Protein AF-A0A2E5VGL5-F1 (afdb_monomer)

Sequence (120 aa):
MKIDLFLEKIEIGFQSLIGFSIVGLLGMLLGIFFFSLLLYIISYEKKDKKISNLPVNGLSDIGDPVEANINLARSFIEMSEFEKAYDCLKKITVHKDDLTTKQLERFNFLKNKIEESKNG

Structure (mmCIF, N/CA/C/O backbone):
data_AF-A0A2E5VGL5-F1
#
_entry.id   AF-A0A2E5VGL5-F1
#
loop_
_atom_site.group_PDB
_atom_site.id
_atom_site.type_symbol
_atom_site.label_atom_id
_atom_site.label_alt_id
_atom_site.label_comp_id
_atom_site.label_asym_id
_atom_site.label_entity_id
_atom_site.label_seq_id
_atom_site.pdbx_PDB_ins_code
_atom_site.Cartn_x
_atom_site.Cartn_y
_atom_site.Cartn_z
_atom_site.occupancy
_atom_site.B_iso_or_equiv
_atom_site.auth_seq_id
_atom_site.auth_comp_id
_atom_site.auth_asym_id
_atom_site.auth_atom_id
_atom_site.pdbx_PDB_model_num
ATOM 1 N N . MET A 1 1 ? 15.324 26.632 -30.124 1.00 61.41 1 MET A N 1
ATOM 2 C CA . MET A 1 1 ? 15.782 25.248 -30.382 1.00 61.41 1 MET A CA 1
ATOM 3 C C . MET A 1 1 ? 14.970 24.717 -31.554 1.00 61.41 1 MET A C 1
ATOM 5 O O . MET A 1 1 ? 13.756 24.846 -31.499 1.00 61.41 1 MET A O 1
ATOM 9 N N . LYS A 1 2 ? 15.602 24.242 -32.636 1.00 81.81 2 LYS A N 1
ATOM 10 C CA . LYS A 1 2 ? 14.866 23.717 -33.800 1.00 81.81 2 LYS A CA 1
ATOM 11 C C . LYS A 1 2 ? 14.218 22.390 -33.400 1.00 81.81 2 LYS A C 1
ATOM 13 O O . LYS A 1 2 ? 14.927 21.505 -32.930 1.00 81.81 2 LYS A O 1
ATOM 18 N N . ILE A 1 3 ? 12.898 22.292 -33.534 1.00 82.56 3 ILE A N 1
ATOM 19 C CA . ILE A 1 3 ? 12.109 21.103 -33.170 1.00 82.56 3 ILE A CA 1
ATOM 20 C C . ILE A 1 3 ? 12.631 19.868 -33.914 1.00 82.56 3 ILE A C 1
ATOM 22 O O . ILE A 1 3 ? 12.764 18.808 -33.315 1.00 82.56 3 ILE A O 1
ATOM 26 N N . ASP A 1 4 ? 13.061 20.041 -35.161 1.00 78.81 4 ASP A N 1
ATOM 27 C CA . ASP A 1 4 ? 13.637 18.976 -35.990 1.00 78.81 4 ASP A CA 1
ATOM 28 C C . ASP A 1 4 ? 14.883 18.350 -35.352 1.00 78.81 4 ASP A C 1
ATOM 30 O O . ASP A 1 4 ? 15.016 17.135 -35.280 1.00 78.81 4 ASP A O 1
ATOM 34 N N . LEU A 1 5 ? 15.752 19.185 -34.777 1.00 84.31 5 LEU A N 1
ATOM 35 C CA . LEU A 1 5 ? 16.988 18.759 -34.113 1.00 84.31 5 LEU A CA 1
ATOM 36 C C . LEU A 1 5 ? 16.715 18.026 -32.791 1.00 84.31 5 LEU A C 1
ATOM 38 O O . LEU A 1 5 ? 17.542 17.257 -32.306 1.00 84.31 5 LEU A O 1
ATOM 42 N N . PHE A 1 6 ? 15.571 18.306 -32.166 1.00 83.25 6 PHE A N 1
ATOM 43 C CA . PHE A 1 6 ? 15.114 17.602 -30.973 1.00 83.25 6 PHE A CA 1
ATOM 44 C C . PHE A 1 6 ? 14.512 16.240 -31.332 1.00 83.25 6 PHE A C 1
ATOM 46 O O . PHE A 1 6 ? 14.836 15.249 -30.683 1.00 83.25 6 PHE A O 1
ATOM 53 N N . LEU A 1 7 ? 13.704 16.183 -32.393 1.00 79.75 7 LEU A N 1
ATOM 54 C CA . LEU A 1 7 ? 13.135 14.940 -32.917 1.00 79.75 7 LEU A CA 1
ATOM 55 C C . LEU A 1 7 ? 14.228 13.978 -33.399 1.00 79.75 7 LEU A C 1
ATOM 57 O O . LEU A 1 7 ? 14.203 12.809 -33.032 1.00 79.75 7 LEU A O 1
ATOM 61 N N . GLU A 1 8 ? 15.238 14.485 -34.106 1.00 81.88 8 GLU A N 1
ATOM 62 C CA . GLU A 1 8 ? 16.391 13.702 -34.567 1.00 81.88 8 GLU A CA 1
ATOM 63 C C . GLU A 1 8 ? 17.167 13.074 -33.396 1.00 81.88 8 GLU A C 1
ATOM 65 O O . GLU A 1 8 ? 17.516 11.895 -33.421 1.00 81.88 8 GLU A O 1
ATOM 70 N N . LYS A 1 9 ? 17.386 13.828 -32.309 1.00 84.12 9 LYS A N 1
ATOM 71 C CA . LYS A 1 9 ? 18.046 13.299 -31.103 1.00 84.12 9 LYS A CA 1
ATOM 72 C C . LYS A 1 9 ? 17.240 12.194 -30.425 1.00 84.12 9 LYS A C 1
ATOM 74 O O . LYS A 1 9 ? 17.831 11.244 -29.913 1.00 84.12 9 LYS A O 1
ATOM 79 N N . ILE A 1 10 ? 15.915 12.324 -30.401 1.00 80.50 10 ILE A N 1
ATOM 80 C CA . ILE A 1 10 ? 15.027 11.285 -29.873 1.00 80.50 10 ILE A CA 1
ATOM 81 C C . ILE A 1 10 ? 15.109 10.040 -30.758 1.00 80.50 10 ILE A C 1
ATOM 83 O O . ILE A 1 10 ? 15.282 8.943 -30.232 1.00 80.50 10 ILE A O 1
ATOM 87 N N . GLU A 1 11 ? 15.051 10.203 -32.080 1.00 77.88 11 GLU A N 1
ATOM 88 C CA . GLU A 1 11 ? 15.112 9.099 -33.041 1.00 77.88 11 GLU A CA 1
ATOM 89 C C . GLU A 1 11 ? 16.421 8.305 -32.917 1.00 77.88 11 GLU A C 1
ATOM 91 O O . GLU A 1 11 ? 16.385 7.080 -32.794 1.00 77.88 11 GLU A O 1
ATOM 96 N N . ILE A 1 12 ? 17.565 8.992 -32.823 1.00 83.31 12 ILE A N 1
ATOM 97 C CA . ILE A 1 12 ? 18.877 8.361 -32.601 1.00 83.31 12 ILE A CA 1
ATOM 98 C C . ILE A 1 12 ? 18.912 7.602 -31.266 1.00 83.31 12 ILE A C 1
ATOM 100 O O . ILE A 1 12 ? 19.431 6.486 -31.196 1.00 83.31 12 ILE A O 1
ATOM 104 N N . GLY A 1 13 ? 18.352 8.181 -30.198 1.00 81.31 13 GLY A N 1
ATOM 105 C CA . GLY A 1 13 ? 18.282 7.532 -28.887 1.00 81.31 13 GLY A CA 1
ATOM 106 C C . GLY A 1 13 ? 17.457 6.244 -28.911 1.00 81.31 13 GLY A C 1
ATOM 107 O O . GLY A 1 13 ? 17.889 5.218 -28.385 1.00 81.31 13 GLY A O 1
ATOM 108 N N . PHE A 1 14 ? 16.304 6.271 -29.580 1.00 77.69 14 PHE A N 1
ATOM 109 C CA . PHE A 1 14 ? 15.459 5.093 -29.772 1.00 77.69 14 PHE A CA 1
ATOM 110 C C . PHE A 1 14 ? 16.130 4.034 -30.649 1.00 77.69 14 PHE A C 1
ATOM 112 O O . PHE A 1 14 ? 16.117 2.855 -30.294 1.00 77.69 14 PHE A O 1
ATOM 119 N N . GLN A 1 15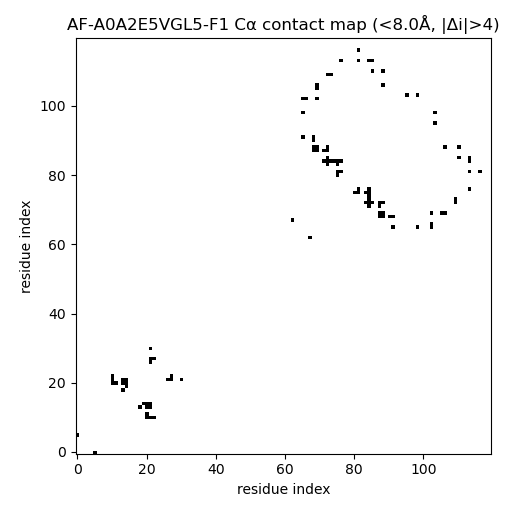 ? 16.765 4.437 -31.751 1.00 81.06 15 GLN A N 1
ATOM 120 C CA . GLN A 1 15 ? 17.492 3.519 -32.624 1.00 81.06 15 GLN A CA 1
ATOM 121 C C . GLN A 1 15 ? 18.635 2.819 -31.881 1.00 81.06 15 GLN A C 1
ATOM 123 O O . GLN A 1 15 ? 18.825 1.620 -32.056 1.00 81.06 15 GLN A O 1
ATOM 128 N N . SER A 1 16 ? 19.367 3.539 -31.028 1.00 82.75 16 SER A N 1
ATOM 129 C CA . SER A 1 16 ? 20.427 2.962 -30.193 1.00 82.75 16 SER A CA 1
ATOM 130 C C . SER A 1 16 ?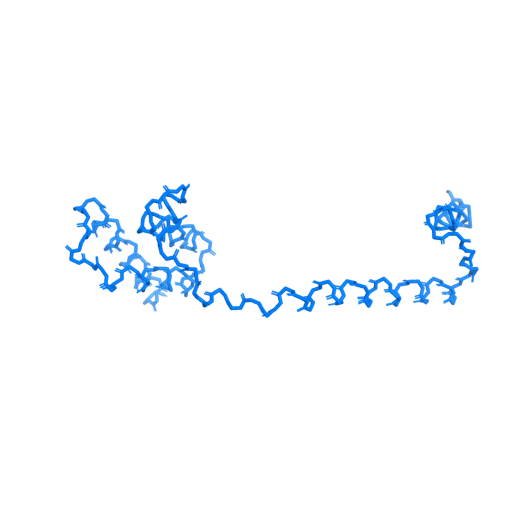 19.888 1.915 -29.210 1.00 82.75 16 SER A C 1
ATOM 132 O O . SER A 1 16 ? 20.509 0.876 -28.999 1.00 82.75 16 SER A O 1
ATOM 134 N N . LEU A 1 17 ? 18.706 2.162 -28.638 1.00 78.25 17 LEU A N 1
ATOM 135 C CA . LEU A 1 17 ? 18.094 1.271 -27.654 1.00 78.25 17 LEU A CA 1
ATOM 136 C C . LEU A 1 17 ? 17.483 0.009 -28.283 1.00 78.25 17 LEU A C 1
ATOM 138 O O . LEU A 1 17 ? 17.553 -1.062 -27.687 1.00 78.25 17 LEU A O 1
ATOM 142 N N . ILE A 1 18 ? 16.851 0.137 -29.454 1.00 75.75 18 ILE A N 1
ATOM 143 C CA . ILE A 1 18 ? 16.010 -0.921 -30.036 1.00 75.75 18 ILE A CA 1
ATOM 144 C C . ILE A 1 18 ? 16.672 -1.588 -31.262 1.00 75.75 18 ILE A C 1
ATOM 146 O O . ILE A 1 18 ? 16.344 -2.718 -31.616 1.00 75.75 18 ILE A O 1
ATOM 150 N N . GLY A 1 19 ? 17.645 -0.931 -31.899 1.00 72.00 19 GLY A N 1
ATOM 151 C CA . GLY A 1 19 ? 18.411 -1.473 -33.028 1.00 72.00 19 GLY A CA 1
ATOM 152 C C . GLY A 1 19 ? 17.765 -1.288 -34.407 1.00 72.00 19 GLY A C 1
ATOM 153 O O . GLY A 1 19 ? 18.337 -1.726 -35.404 1.00 72.00 19 GLY A O 1
ATOM 154 N N . PHE A 1 20 ? 16.612 -0.620 -34.499 1.00 69.88 20 PHE A N 1
ATOM 155 C CA . PHE A 1 20 ? 15.981 -0.236 -35.766 1.00 69.88 20 PHE A CA 1
ATOM 156 C C . PHE A 1 20 ? 15.576 1.240 -35.768 1.00 69.88 20 PHE A C 1
ATOM 158 O O . PHE A 1 20 ? 15.263 1.813 -34.725 1.00 69.88 20 PHE A O 1
ATOM 165 N N . SER A 1 21 ? 15.602 1.866 -36.947 1.00 68.31 21 SER A N 1
ATOM 166 C CA . SER A 1 21 ? 15.191 3.263 -37.119 1.00 68.31 21 SER A CA 1
ATOM 167 C C . SER A 1 21 ? 13.666 3.362 -37.156 1.00 68.31 21 SER A C 1
ATOM 169 O O . SER A 1 21 ? 12.987 2.605 -37.854 1.00 68.31 21 SER A O 1
ATOM 171 N N . ILE A 1 22 ? 13.135 4.298 -36.375 1.00 67.12 22 ILE A N 1
ATOM 172 C CA . ILE A 1 22 ? 11.714 4.617 -36.312 1.00 67.12 22 ILE A CA 1
ATOM 173 C C . ILE A 1 22 ? 11.527 5.937 -37.057 1.00 67.12 22 ILE A C 1
ATOM 175 O O . ILE A 1 22 ? 11.520 7.007 -36.455 1.00 67.12 22 ILE A O 1
ATOM 179 N N . VAL A 1 23 ? 11.406 5.853 -38.381 1.00 71.19 23 VAL A N 1
ATOM 180 C CA . VAL A 1 23 ? 11.347 7.049 -39.226 1.00 71.19 23 VAL A CA 1
ATOM 181 C C . VAL A 1 23 ? 9.954 7.676 -39.176 1.00 71.19 23 VAL A C 1
ATOM 183 O O . VAL A 1 23 ? 8.949 7.062 -39.550 1.00 71.19 23 VAL A O 1
ATOM 186 N N . GLY A 1 24 ? 9.905 8.944 -38.774 1.00 72.38 24 GLY A N 1
ATOM 187 C CA . GLY A 1 24 ? 8.731 9.804 -38.907 1.00 72.38 24 GLY A CA 1
ATOM 188 C C . GLY A 1 24 ? 7.553 9.483 -37.977 1.00 72.38 24 GLY A C 1
ATOM 189 O O . GLY A 1 24 ? 7.599 8.622 -37.097 1.00 72.38 24 GLY A O 1
ATOM 190 N N . LEU A 1 25 ? 6.451 10.214 -38.181 1.00 74.94 25 LEU A N 1
ATOM 191 C CA . LEU A 1 25 ? 5.276 10.200 -37.297 1.00 74.94 25 LEU A CA 1
ATOM 192 C C . LEU A 1 25 ? 4.639 8.805 -37.167 1.00 74.94 25 LEU A C 1
ATOM 194 O O . LEU A 1 25 ? 4.208 8.414 -36.084 1.00 74.94 25 LEU A O 1
ATOM 198 N N . LEU A 1 26 ? 4.597 8.044 -38.265 1.00 75.31 26 LEU A N 1
ATOM 199 C CA . LEU A 1 26 ? 3.998 6.708 -38.289 1.00 75.31 26 LEU A CA 1
ATOM 200 C C . LEU A 1 26 ? 4.806 5.714 -37.448 1.00 75.31 26 LEU A C 1
ATOM 202 O O . LEU A 1 26 ? 4.229 4.925 -36.702 1.00 75.31 26 LEU A O 1
ATOM 206 N N . GLY A 1 27 ? 6.137 5.794 -37.519 1.00 77.12 27 GLY A N 1
ATOM 207 C CA . GLY A 1 27 ? 7.011 5.000 -36.671 1.00 77.12 27 GLY A CA 1
ATOM 208 C C . GLY A 1 27 ? 6.803 5.328 -35.192 1.00 77.12 27 GLY A C 1
ATOM 209 O O . GLY A 1 27 ? 6.687 4.418 -34.373 1.00 77.12 27 GLY A O 1
ATOM 210 N N . MET A 1 28 ? 6.690 6.614 -34.848 1.00 75.56 28 MET A N 1
ATOM 211 C CA . MET A 1 28 ? 6.456 7.041 -33.465 1.00 75.56 28 MET A CA 1
ATOM 212 C C . MET A 1 28 ? 5.139 6.478 -32.911 1.00 75.56 28 MET A C 1
ATOM 214 O O . MET A 1 28 ? 5.109 5.971 -31.790 1.00 75.56 28 MET A O 1
ATOM 218 N N . LEU A 1 29 ? 4.064 6.502 -33.707 1.00 83.62 29 LEU A N 1
ATOM 219 C CA . LEU A 1 29 ? 2.773 5.916 -33.330 1.00 83.62 29 LEU A CA 1
ATOM 220 C C . LEU A 1 29 ? 2.873 4.402 -33.095 1.00 83.62 29 LEU A C 1
ATOM 222 O O . LEU A 1 29 ? 2.341 3.903 -32.104 1.00 83.62 29 LEU A O 1
ATOM 226 N N . LEU A 1 30 ? 3.591 3.678 -33.961 1.00 82.50 30 LEU A N 1
ATOM 227 C CA . LEU A 1 30 ? 3.824 2.240 -33.795 1.00 82.50 30 LEU A CA 1
ATOM 228 C C . LEU A 1 30 ? 4.675 1.938 -32.555 1.00 82.50 30 LEU A C 1
ATOM 230 O O . LEU A 1 30 ? 4.348 1.025 -31.799 1.00 82.50 30 LEU A O 1
ATOM 234 N N . GLY A 1 31 ? 5.723 2.724 -32.304 1.00 80.69 31 GLY A N 1
ATOM 235 C CA . GLY A 1 31 ? 6.565 2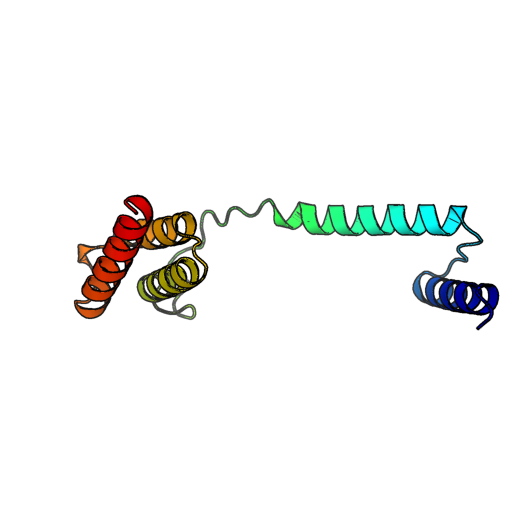.591 -31.114 1.00 80.69 31 GLY A CA 1
ATOM 236 C C . GLY A 1 31 ? 5.771 2.778 -29.820 1.00 80.69 31 GLY A C 1
ATOM 237 O O . GLY A 1 31 ? 5.870 1.952 -28.913 1.00 80.69 31 GLY A O 1
ATOM 238 N N . ILE A 1 32 ? 4.920 3.809 -29.761 1.00 84.31 32 ILE A N 1
ATOM 239 C CA . ILE A 1 32 ? 4.018 4.042 -28.624 1.00 84.31 32 ILE A CA 1
ATOM 240 C C . ILE A 1 32 ? 3.052 2.866 -28.461 1.00 84.31 32 ILE A C 1
ATOM 242 O O . ILE A 1 32 ? 2.889 2.371 -27.350 1.00 84.31 32 ILE A O 1
ATOM 246 N N . PHE A 1 33 ? 2.458 2.377 -29.553 1.00 88.56 33 PHE A N 1
ATOM 247 C CA . PHE A 1 33 ? 1.538 1.242 -29.518 1.00 88.56 33 PHE A CA 1
ATOM 248 C C . PHE A 1 33 ? 2.187 -0.019 -28.924 1.00 88.56 33 PHE A C 1
ATOM 250 O O . PHE A 1 33 ? 1.640 -0.610 -27.991 1.00 88.56 33 PHE A O 1
ATOM 257 N N . PHE A 1 34 ? 3.376 -0.405 -29.400 1.00 85.56 34 PHE A N 1
ATOM 258 C CA . PHE A 1 34 ? 4.093 -1.572 -28.873 1.00 85.56 34 PHE A CA 1
ATOM 259 C C . PHE A 1 34 ? 4.542 -1.380 -27.424 1.00 85.56 34 PHE A C 1
ATOM 261 O O . PHE A 1 34 ? 4.439 -2.308 -26.622 1.00 85.56 34 PHE A O 1
ATOM 268 N N . PHE A 1 35 ? 4.991 -0.179 -27.060 1.00 86.06 35 PHE A N 1
ATOM 269 C CA . PHE A 1 35 ? 5.361 0.134 -25.684 1.00 86.06 35 PHE A CA 1
ATOM 270 C C . PHE A 1 35 ? 4.156 0.050 -24.736 1.00 86.06 35 PHE A C 1
ATOM 272 O O . PHE A 1 35 ? 4.240 -0.555 -23.668 1.00 86.06 35 PHE A O 1
ATOM 279 N N . SER A 1 36 ? 3.002 0.584 -25.141 1.00 89.88 36 SER A N 1
ATOM 280 C CA . SER A 1 36 ? 1.752 0.452 -24.388 1.00 89.88 36 SER A CA 1
ATOM 281 C C . SER A 1 36 ? 1.303 -1.006 -24.264 1.00 89.88 36 SER A C 1
ATOM 283 O O . SER A 1 36 ? 0.856 -1.410 -23.191 1.00 89.88 36 SER A O 1
ATOM 285 N N . LEU A 1 37 ? 1.466 -1.815 -25.316 1.00 91.00 37 LEU A N 1
ATOM 286 C CA . LEU A 1 37 ? 1.165 -3.247 -25.280 1.00 91.00 37 LEU A CA 1
ATOM 287 C C . LEU A 1 37 ? 2.085 -3.998 -24.303 1.00 91.00 37 LEU A C 1
ATOM 289 O O . LEU A 1 37 ? 1.607 -4.818 -23.522 1.00 91.00 37 LEU A O 1
ATOM 293 N N . LEU A 1 38 ? 3.382 -3.680 -24.286 1.00 88.44 38 LEU A N 1
ATOM 294 C CA . LEU A 1 38 ? 4.339 -4.241 -23.330 1.00 88.44 38 LEU A CA 1
ATOM 295 C C . LEU A 1 38 ? 3.934 -3.921 -21.883 1.00 88.44 38 LEU A C 1
ATOM 297 O O . LEU A 1 38 ? 3.875 -4.818 -21.042 1.00 88.44 38 LEU A O 1
ATOM 301 N N . LEU A 1 39 ? 3.603 -2.656 -21.598 1.00 88.12 39 LEU A N 1
ATOM 302 C CA . LEU A 1 39 ? 3.115 -2.236 -20.280 1.00 88.12 39 LEU A CA 1
ATOM 303 C C . LEU A 1 39 ? 1.826 -2.961 -19.889 1.00 88.12 39 LEU A C 1
ATOM 305 O O . LEU A 1 39 ? 1.664 -3.346 -18.728 1.00 88.12 39 LEU A O 1
ATOM 309 N N . TYR A 1 40 ? 0.918 -3.161 -20.845 1.00 89.25 40 TYR A N 1
ATOM 310 C CA . TYR A 1 40 ? -0.309 -3.916 -20.628 1.00 89.25 40 TYR A CA 1
ATOM 311 C C . TYR A 1 40 ? -0.018 -5.371 -20.243 1.00 89.25 40 TYR A C 1
ATOM 313 O O . TYR A 1 40 ? -0.566 -5.838 -19.249 1.00 89.25 40 TYR A O 1
ATOM 321 N N . ILE A 1 41 ? 0.886 -6.057 -20.951 1.00 87.19 41 ILE A N 1
ATOM 322 C CA . ILE A 1 41 ? 1.279 -7.445 -20.650 1.00 87.19 41 ILE A CA 1
ATOM 323 C C . ILE A 1 41 ? 1.908 -7.542 -19.251 1.00 87.19 41 ILE A C 1
ATOM 325 O O . ILE A 1 41 ? 1.473 -8.359 -18.441 1.00 87.19 41 ILE A O 1
ATOM 329 N N . ILE A 1 42 ? 2.851 -6.650 -18.918 1.00 83.19 42 ILE A N 1
ATOM 330 C CA . ILE A 1 42 ? 3.464 -6.579 -17.575 1.00 83.19 42 ILE A CA 1
ATOM 331 C C . ILE A 1 42 ? 2.400 -6.345 -16.489 1.00 83.19 42 ILE A C 1
ATOM 333 O O . ILE A 1 42 ? 2.471 -6.894 -15.388 1.00 83.19 42 ILE A O 1
ATOM 337 N N . SER A 1 43 ? 1.403 -5.507 -16.778 1.00 76.06 43 SER A N 1
ATOM 338 C CA . SER A 1 43 ? 0.316 -5.199 -15.842 1.00 76.06 43 SER A CA 1
ATOM 339 C C . SER A 1 43 ? -0.714 -6.326 -15.734 1.00 76.06 43 SER A C 1
ATOM 341 O O . SER A 1 43 ? -1.398 -6.423 -14.715 1.00 76.06 43 SER A O 1
ATOM 343 N N . TYR A 1 44 ? -0.833 -7.169 -16.761 1.00 71.25 44 TYR A N 1
ATOM 344 C CA . TYR A 1 44 ? -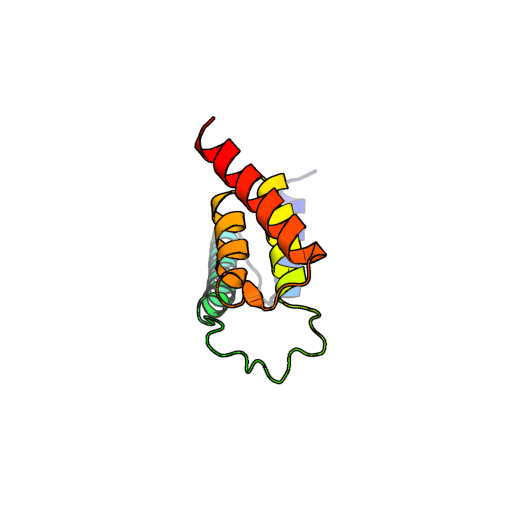1.749 -8.305 -16.797 1.00 71.25 44 TYR A CA 1
ATOM 345 C C . TYR A 1 44 ? -1.281 -9.424 -15.859 1.00 71.25 44 TYR A C 1
ATOM 347 O O . TYR A 1 44 ? -2.075 -9.922 -15.063 1.00 71.25 44 TYR A O 1
ATOM 355 N N . GLU A 1 45 ? 0.022 -9.725 -15.830 1.00 59.06 45 GLU A N 1
ATOM 356 C CA . GLU A 1 45 ? 0.592 -10.709 -14.892 1.00 59.06 45 GLU A CA 1
ATOM 357 C C . GLU A 1 45 ? 0.384 -10.336 -13.414 1.00 59.06 45 GLU A C 1
ATOM 359 O O . GLU A 1 45 ? 0.314 -11.207 -12.546 1.00 59.06 45 GLU A O 1
ATOM 364 N N . LYS A 1 46 ? 0.219 -9.044 -13.102 1.00 55.78 46 LYS A N 1
ATOM 365 C CA . LYS A 1 46 ? -0.009 -8.578 -11.726 1.00 55.78 46 LYS A CA 1
ATOM 366 C C . LYS A 1 46 ? -1.423 -8.836 -11.197 1.00 55.78 46 LYS A C 1
ATOM 368 O O . LYS A 1 46 ? -1.644 -8.622 -10.006 1.00 55.78 46 LYS A O 1
ATOM 373 N N . LYS A 1 47 ? -2.382 -9.272 -12.025 1.00 54.28 47 LYS A N 1
ATOM 374 C CA . LYS A 1 47 ? -3.784 -9.434 -11.595 1.00 54.28 47 LYS A CA 1
ATOM 375 C C . LYS A 1 47 ? -4.140 -10.822 -11.050 1.00 54.28 47 LYS A C 1
ATOM 377 O O . LYS A 1 47 ? -5.095 -10.906 -10.284 1.00 54.28 47 LYS A O 1
ATOM 382 N N . ASP A 1 48 ? -3.345 -11.861 -11.320 1.00 51.41 48 ASP A N 1
ATOM 383 C CA . ASP A 1 48 ? -3.695 -13.255 -10.977 1.00 51.41 48 ASP A CA 1
ATOM 384 C C . ASP A 1 48 ? -2.781 -13.933 -9.952 1.00 51.41 48 ASP A C 1
ATOM 386 O O . ASP A 1 48 ? -2.550 -15.141 -9.964 1.00 51.41 48 ASP A O 1
ATOM 390 N N . LYS A 1 49 ? -2.355 -13.175 -8.946 1.00 47.22 49 LYS A N 1
ATOM 391 C CA . LYS A 1 49 ? -2.131 -13.776 -7.631 1.00 47.22 49 LYS A CA 1
ATOM 392 C C . LYS A 1 49 ? -3.037 -13.090 -6.632 1.00 47.22 49 LYS A C 1
ATOM 394 O O . LYS A 1 49 ? -2.611 -12.244 -5.851 1.00 47.22 49 LYS A O 1
ATOM 399 N N . LYS A 1 50 ? -4.300 -13.538 -6.598 1.00 44.47 50 LYS A N 1
ATOM 400 C CA . LYS A 1 50 ? -4.955 -13.687 -5.297 1.00 44.47 50 LYS A CA 1
ATOM 401 C C . LYS A 1 50 ? -3.946 -14.439 -4.441 1.00 44.47 50 LYS A C 1
ATOM 403 O O . LYS A 1 50 ? -3.657 -15.604 -4.701 1.00 44.47 50 LYS A O 1
ATOM 408 N N . ILE A 1 51 ? -3.352 -13.744 -3.478 1.00 46.88 51 ILE A N 1
ATOM 409 C CA . ILE A 1 51 ? -2.590 -14.348 -2.393 1.00 46.88 51 ILE A CA 1
ATOM 410 C C . ILE A 1 51 ? -3.623 -15.101 -1.546 1.00 46.88 51 ILE A C 1
ATOM 412 O O . ILE A 1 51 ? -4.046 -14.670 -0.482 1.00 46.88 51 ILE A O 1
ATOM 416 N N . SER A 1 52 ? -4.151 -16.182 -2.100 1.00 46.62 52 SER A N 1
ATOM 417 C CA . SER A 1 52 ? -4.906 -17.195 -1.399 1.00 46.62 52 SER A CA 1
ATOM 418 C C . SER A 1 52 ? -3.890 -18.285 -1.123 1.00 46.62 52 SER A C 1
ATOM 420 O O . SER A 1 52 ? -3.442 -18.951 -2.055 1.00 46.62 52 SER A O 1
ATOM 422 N N . ASN A 1 53 ? -3.529 -18.415 0.154 1.00 45.31 53 ASN A N 1
ATOM 423 C CA . ASN A 1 53 ? -2.665 -19.449 0.731 1.00 45.31 53 ASN A CA 1
ATOM 424 C C . ASN A 1 53 ? -1.173 -19.086 0.821 1.00 45.31 53 ASN A C 1
ATOM 426 O O . ASN A 1 53 ? -0.322 -19.870 0.405 1.00 45.31 53 ASN A O 1
ATOM 430 N N . LEU A 1 54 ? -0.831 -17.947 1.443 1.00 44.03 54 LEU A N 1
ATOM 431 C CA . LEU A 1 54 ? 0.461 -17.903 2.137 1.00 44.03 54 LEU A CA 1
ATOM 432 C C . LEU A 1 54 ? 0.369 -18.896 3.313 1.00 44.03 54 LEU A C 1
ATOM 434 O O . LEU A 1 54 ? -0.517 -18.725 4.155 1.00 44.03 54 LEU A O 1
ATOM 438 N N . PRO A 1 55 ? 1.216 -19.938 3.387 1.00 45.94 55 PRO A N 1
ATOM 439 C CA . PRO A 1 55 ? 1.279 -20.778 4.571 1.00 45.94 55 PRO A CA 1
ATOM 440 C C . PRO A 1 55 ? 1.707 -19.891 5.744 1.00 45.94 55 PRO A C 1
ATOM 442 O O . PRO A 1 55 ? 2.803 -19.332 5.747 1.00 45.94 55 PRO A O 1
ATOM 445 N N . VAL A 1 56 ? 0.821 -19.758 6.734 1.00 52.00 56 VAL A N 1
ATOM 446 C CA . VAL A 1 56 ? 1.000 -18.942 7.954 1.00 52.00 56 VAL A CA 1
ATOM 447 C C . VAL A 1 56 ? 2.305 -19.293 8.690 1.00 52.00 56 VAL A C 1
ATOM 449 O O . VAL A 1 56 ? 2.869 -18.486 9.419 1.00 52.00 56 VAL A O 1
ATOM 452 N N . ASN A 1 57 ? 2.845 -20.476 8.413 1.00 50.25 57 ASN A N 1
ATOM 453 C CA . ASN A 1 57 ? 3.994 -21.078 9.070 1.00 50.25 57 ASN A CA 1
ATOM 454 C C . ASN A 1 57 ? 5.351 -20.459 8.661 1.00 50.25 57 ASN A C 1
ATOM 456 O O . ASN A 1 57 ? 6.369 -20.857 9.215 1.00 50.25 57 ASN A O 1
ATOM 460 N N . GLY A 1 58 ? 5.386 -19.524 7.699 1.00 45.16 58 GLY A N 1
ATOM 461 C CA . GLY A 1 58 ? 6.617 -18.886 7.198 1.00 45.16 58 GLY A CA 1
ATOM 462 C C . GLY A 1 58 ? 6.718 -17.369 7.410 1.00 45.16 58 GLY A C 1
ATOM 463 O O . GLY A 1 58 ? 7.597 -16.743 6.828 1.00 45.16 58 GLY A O 1
ATOM 464 N N . LEU A 1 59 ? 5.819 -16.758 8.192 1.00 50.75 59 LEU A N 1
ATOM 465 C CA . LEU A 1 59 ? 5.758 -15.299 8.398 1.00 50.75 59 LEU A CA 1
ATOM 466 C C . LEU A 1 59 ? 6.463 -14.802 9.675 1.00 50.75 59 LEU A C 1
ATOM 468 O O . LEU A 1 59 ? 6.246 -13.658 10.067 1.00 50.75 59 LEU A O 1
ATOM 472 N N . SER A 1 60 ? 7.320 -15.602 10.321 1.00 49.03 60 SER A N 1
ATOM 473 C CA . SER A 1 60 ? 8.036 -15.161 11.535 1.00 49.03 60 SER A CA 1
ATOM 474 C C . SER A 1 60 ? 8.869 -13.888 11.325 1.00 49.03 60 SER A C 1
ATOM 476 O O . SER A 1 60 ? 9.072 -13.137 12.274 1.00 49.03 60 SER A O 1
ATOM 478 N N . ASP A 1 61 ? 9.284 -13.615 10.083 1.00 48.38 61 ASP A N 1
ATOM 479 C CA . ASP A 1 61 ? 10.080 -12.438 9.706 1.00 48.38 61 ASP A CA 1
ATOM 480 C C . ASP A 1 61 ? 9.232 -11.211 9.306 1.00 48.38 61 ASP A C 1
ATOM 482 O O . ASP A 1 61 ? 9.777 -10.131 9.088 1.00 48.38 61 ASP A O 1
ATOM 486 N N . ILE A 1 62 ? 7.901 -11.339 9.206 1.00 54.53 62 ILE A N 1
ATOM 487 C CA . ILE A 1 62 ? 6.994 -10.274 8.719 1.00 54.53 62 ILE A CA 1
A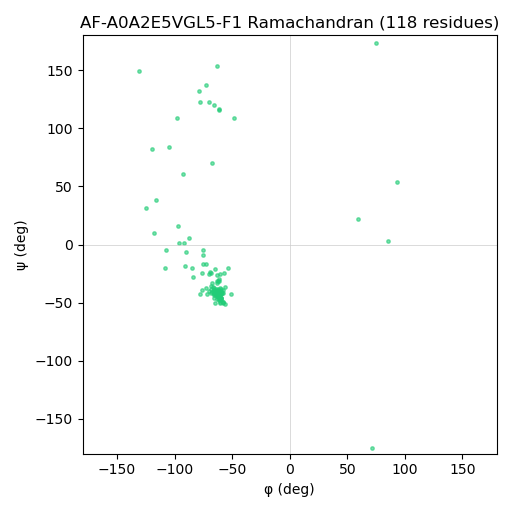TOM 488 C C . ILE A 1 62 ? 6.367 -9.461 9.877 1.00 54.53 62 ILE A C 1
ATOM 490 O O . ILE A 1 62 ? 5.660 -8.478 9.656 1.00 54.53 62 ILE A O 1
ATOM 494 N N . GLY A 1 63 ? 6.719 -9.769 11.127 1.00 66.06 63 GLY A N 1
ATOM 495 C CA . GLY A 1 63 ? 6.183 -9.086 12.306 1.00 66.06 63 GLY A CA 1
ATOM 496 C C . GLY A 1 63 ? 4.747 -9.508 12.631 1.00 66.06 63 GLY A C 1
ATOM 497 O O . GLY A 1 63 ? 4.124 -10.281 11.906 1.00 66.06 63 GLY A O 1
ATOM 498 N N . ASP A 1 64 ? 4.229 -9.029 13.764 1.00 83.44 64 ASP A N 1
ATOM 499 C CA . ASP A 1 64 ? 2.893 -9.390 14.245 1.00 83.44 64 ASP A CA 1
ATOM 500 C C . ASP A 1 64 ? 1.809 -8.941 13.233 1.00 83.44 64 ASP A C 1
ATOM 502 O O . ASP A 1 64 ? 1.631 -7.734 13.013 1.00 83.44 64 ASP A O 1
ATOM 506 N N . PRO A 1 65 ? 1.063 -9.876 12.607 1.00 84.69 65 PRO A N 1
ATOM 507 C CA . PRO A 1 65 ? 0.048 -9.550 11.609 1.00 84.69 65 PRO A CA 1
ATOM 508 C C . PRO A 1 65 ? -1.096 -8.706 12.181 1.00 84.69 65 PRO A C 1
ATOM 510 O O . PRO A 1 65 ? -1.717 -7.937 11.439 1.00 84.69 65 PRO A O 1
ATOM 513 N N . VAL A 1 66 ? -1.376 -8.802 13.483 1.00 89.00 66 VAL A N 1
ATOM 514 C CA . VAL A 1 66 ? -2.340 -7.928 14.161 1.00 89.00 66 VAL A CA 1
ATOM 515 C C . VAL A 1 66 ? -1.821 -6.496 14.142 1.00 89.00 66 VAL A C 1
ATOM 517 O O . VAL A 1 66 ? -2.523 -5.582 13.706 1.00 89.00 66 VAL A O 1
ATOM 520 N N . GLU A 1 67 ? -0.571 -6.303 14.554 1.00 89.31 67 GLU A N 1
ATOM 521 C CA . GLU A 1 67 ? 0.069 -4.990 14.616 1.00 89.31 67 GLU A CA 1
ATOM 522 C C . GLU A 1 67 ? 0.172 -4.346 13.225 1.00 89.31 67 GLU A C 1
ATOM 524 O O . GLU A 1 67 ? -0.120 -3.158 13.060 1.00 89.31 67 GLU A O 1
ATOM 529 N N . ALA A 1 68 ? 0.490 -5.139 12.199 1.00 91.25 68 ALA A N 1
ATOM 530 C CA . ALA A 1 68 ? 0.504 -4.683 10.813 1.00 91.25 68 ALA A CA 1
ATOM 531 C C . ALA A 1 68 ? -0.876 -4.174 10.356 1.00 91.25 68 ALA A C 1
ATOM 533 O O . ALA A 1 68 ? -0.977 -3.085 9.787 1.00 91.25 68 ALA A O 1
ATOM 534 N N . ASN A 1 69 ? -1.955 -4.913 10.642 1.00 92.69 69 ASN A N 1
ATOM 535 C CA . ASN A 1 69 ? -3.310 -4.495 10.269 1.00 92.69 69 ASN A CA 1
ATOM 536 C C . ASN A 1 69 ? -3.790 -3.267 11.060 1.00 92.69 69 ASN A C 1
ATOM 538 O O . ASN A 1 69 ? -4.460 -2.413 10.480 1.00 92.69 69 ASN A O 1
ATOM 542 N N . ILE A 1 70 ? -3.422 -3.128 12.340 1.00 92.75 70 ILE A N 1
ATOM 543 C CA . ILE A 1 70 ? -3.726 -1.925 13.137 1.00 92.75 70 ILE A CA 1
ATOM 544 C C . ILE A 1 70 ? -3.044 -0.691 12.533 1.00 92.75 70 ILE A C 1
ATOM 546 O O . ILE A 1 70 ? -3.670 0.362 12.390 1.00 92.75 70 ILE A O 1
ATOM 550 N N . ASN A 1 71 ? -1.770 -0.809 12.154 1.00 93.62 71 ASN A N 1
ATOM 551 C CA . ASN A 1 71 ? -1.019 0.303 11.574 1.00 93.62 71 ASN A CA 1
ATOM 552 C C . ASN A 1 71 ? -1.539 0.687 10.185 1.00 93.62 71 ASN A C 1
ATOM 554 O O . ASN A 1 71 ? -1.732 1.871 9.917 1.00 93.62 71 ASN A O 1
ATOM 558 N N . LEU A 1 72 ? -1.864 -0.296 9.341 1.00 94.62 72 LEU A N 1
ATOM 559 C CA . LEU A 1 72 ? -2.500 -0.041 8.047 1.00 94.62 72 LEU A CA 1
ATOM 560 C C . LEU A 1 72 ? -3.865 0.638 8.200 1.00 94.62 72 LEU A C 1
ATOM 562 O O . LEU A 1 72 ? -4.130 1.623 7.513 1.00 94.62 72 LEU A O 1
ATOM 566 N N . ALA A 1 73 ? -4.711 0.167 9.124 1.00 95.06 73 ALA A N 1
ATOM 567 C CA . ALA A 1 73 ? -6.008 0.786 9.389 1.00 95.06 73 ALA A CA 1
ATOM 568 C C . ALA A 1 73 ? -5.857 2.262 9.786 1.00 95.06 73 ALA A C 1
ATOM 570 O O . ALA A 1 73 ? -6.589 3.116 9.286 1.00 95.06 73 ALA A O 1
ATOM 571 N N . ARG A 1 74 ? -4.865 2.579 10.628 1.00 96.19 74 ARG A N 1
ATOM 572 C CA . ARG A 1 74 ? -4.538 3.961 10.992 1.00 96.19 74 ARG A CA 1
ATOM 573 C C . ARG A 1 74 ? -4.144 4.800 9.773 1.00 96.19 74 ARG A C 1
ATOM 575 O O . ARG A 1 74 ? -4.713 5.873 9.594 1.00 96.19 74 ARG A O 1
ATOM 582 N N . SER A 1 75 ? -3.220 4.322 8.939 1.00 96.19 75 SER A N 1
ATOM 583 C CA . SER A 1 75 ? -2.797 5.049 7.735 1.00 96.19 75 SER A CA 1
ATOM 584 C C . SER A 1 75 ? -3.958 5.277 6.763 1.00 96.19 75 SER A C 1
ATOM 586 O O . SER A 1 75 ? -4.087 6.364 6.209 1.00 96.19 75 SER A O 1
ATOM 588 N N . PHE A 1 76 ? -4.847 4.295 6.584 1.00 96.81 76 PHE A N 1
ATOM 589 C CA . PHE A 1 76 ? -6.039 4.466 5.748 1.00 96.81 76 PHE A CA 1
ATOM 590 C C . PHE A 1 76 ? -7.022 5.492 6.319 1.00 96.81 76 PHE A C 1
ATOM 592 O O . PHE A 1 76 ? -7.546 6.300 5.559 1.00 96.81 76 PHE A O 1
ATOM 599 N N . ILE A 1 77 ? -7.222 5.534 7.640 1.00 94.88 77 ILE A N 1
ATOM 600 C CA . ILE A 1 77 ? -8.023 6.589 8.283 1.00 94.88 77 ILE A CA 1
ATOM 601 C C . ILE A 1 77 ? -7.404 7.972 8.050 1.00 94.88 77 ILE A C 1
ATOM 603 O O . ILE A 1 77 ? -8.125 8.912 7.731 1.00 94.88 77 ILE A O 1
ATOM 607 N N . GLU A 1 78 ? -6.082 8.113 8.192 1.00 93.94 78 GLU A N 1
ATOM 608 C CA . GLU A 1 78 ? -5.372 9.380 7.938 1.00 93.94 78 GLU A CA 1
ATOM 609 C C . GLU A 1 78 ? -5.527 9.844 6.476 1.00 93.94 78 GLU A C 1
ATOM 611 O O . GLU A 1 78 ? -5.587 11.043 6.214 1.00 93.94 78 GLU A O 1
ATOM 616 N N . MET A 1 79 ? -5.686 8.907 5.538 1.00 95.75 79 MET A N 1
ATOM 617 C CA . MET A 1 79 ? -5.970 9.172 4.122 1.00 95.75 79 MET A CA 1
ATOM 618 C C . MET A 1 79 ? -7.469 9.303 3.791 1.00 95.75 79 MET A C 1
ATOM 620 O O . MET A 1 79 ? -7.818 9.428 2.622 1.00 95.75 79 MET A O 1
ATOM 624 N N . SER A 1 80 ? -8.365 9.279 4.786 1.00 94.31 80 SER A N 1
ATOM 625 C CA . SER A 1 80 ? -9.831 9.268 4.598 1.00 94.31 80 SER A CA 1
ATOM 626 C C . SER A 1 80 ? -10.366 8.076 3.780 1.00 94.31 80 SER A C 1
ATOM 628 O O . SER A 1 80 ? -11.471 8.104 3.244 1.00 94.31 80 SER A O 1
ATOM 630 N N . GLU A 1 81 ? -9.604 6.986 3.715 1.00 94.06 81 GLU A N 1
ATOM 631 C CA . GLU A 1 81 ? -9.927 5.739 3.016 1.00 94.06 81 GLU A CA 1
ATOM 632 C C . GLU A 1 81 ? -10.613 4.750 3.981 1.00 94.06 81 GLU A C 1
ATOM 634 O O . GLU A 1 81 ? -10.108 3.664 4.280 1.00 94.06 81 GLU A O 1
ATOM 639 N N . PHE A 1 82 ? -11.768 5.147 4.526 1.00 94.19 82 PHE A N 1
ATOM 640 C CA . PHE A 1 82 ? -12.414 4.462 5.658 1.00 94.19 82 PHE A CA 1
ATOM 641 C C . PHE A 1 82 ? -12.854 3.018 5.372 1.00 94.19 82 PHE A C 1
ATOM 643 O O . PHE A 1 82 ? -12.796 2.177 6.268 1.00 94.19 82 PHE A O 1
ATOM 650 N N . GLU A 1 83 ? -13.236 2.699 4.134 1.00 92.44 83 GLU A N 1
ATOM 651 C CA . GLU A 1 83 ? -13.588 1.325 3.743 1.00 92.44 83 GLU A CA 1
ATOM 652 C C . GLU A 1 83 ? -12.368 0.391 3.804 1.00 92.44 83 GLU A C 1
ATOM 654 O O . GLU A 1 83 ? -12.435 -0.692 4.384 1.00 92.44 83 GLU A O 1
ATOM 659 N N . LYS A 1 84 ? -11.200 0.848 3.329 1.00 93.38 84 LYS A N 1
ATOM 660 C CA . LYS A 1 84 ? -9.945 0.079 3.423 1.00 93.38 84 LYS A CA 1
ATOM 661 C C . LYS A 1 84 ? -9.496 -0.089 4.874 1.00 93.38 84 LYS A C 1
ATOM 663 O O . LYS A 1 84 ? -8.998 -1.149 5.253 1.00 93.38 84 LYS A O 1
ATOM 668 N N . ALA A 1 85 ? -9.696 0.938 5.702 1.00 94.88 85 ALA A N 1
ATOM 669 C CA . ALA A 1 85 ? -9.421 0.848 7.132 1.00 94.88 85 ALA A CA 1
ATOM 670 C C . ALA A 1 85 ? -10.318 -0.190 7.825 1.00 94.88 85 ALA A C 1
ATOM 672 O O . ALA A 1 85 ? -9.833 -0.987 8.632 1.00 94.88 85 ALA A O 1
ATOM 673 N N . TYR A 1 86 ? -11.608 -0.220 7.478 1.00 94.56 86 TYR A N 1
ATOM 674 C CA . TYR A 1 86 ? -12.553 -1.207 7.992 1.00 94.56 86 TYR A CA 1
ATOM 675 C C . TYR A 1 86 ? -12.153 -2.633 7.597 1.00 94.56 86 TYR A C 1
ATOM 677 O O . TYR A 1 86 ? -12.133 -3.520 8.452 1.00 94.56 86 TYR A O 1
ATOM 685 N N . ASP A 1 87 ? -11.743 -2.848 6.346 1.00 94.50 87 ASP A N 1
ATOM 686 C CA . ASP A 1 87 ? -11.262 -4.149 5.872 1.00 94.50 87 ASP A CA 1
ATOM 687 C C . ASP A 1 87 ? -10.028 -4.643 6.641 1.00 94.50 87 ASP A C 1
ATOM 689 O O . ASP A 1 87 ? -9.915 -5.836 6.936 1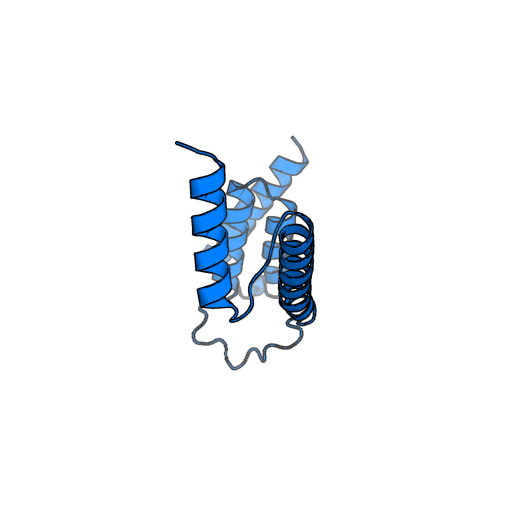.00 94.50 87 ASP A O 1
ATOM 693 N N . CYS A 1 88 ? -9.110 -3.744 7.011 1.00 93.19 88 CYS A N 1
ATOM 694 C CA . CYS A 1 88 ? -7.975 -4.077 7.874 1.00 93.19 88 CYS A CA 1
ATOM 695 C C . CYS A 1 88 ? -8.427 -4.522 9.273 1.00 93.19 88 CYS A C 1
ATOM 697 O O . CYS A 1 88 ? -7.976 -5.560 9.758 1.00 93.19 88 CYS A O 1
ATOM 699 N N . LEU A 1 89 ? -9.354 -3.798 9.911 1.00 93.19 89 LEU A N 1
ATOM 700 C CA . LEU A 1 89 ? -9.878 -4.174 11.232 1.00 93.19 89 LEU A CA 1
ATOM 701 C C . LEU A 1 89 ? -10.709 -5.469 11.183 1.00 93.19 89 LEU A C 1
ATOM 703 O O . LEU A 1 89 ? -10.666 -6.282 12.111 1.00 93.19 89 LEU A O 1
ATOM 707 N N . LYS A 1 90 ? -11.417 -5.728 10.082 1.00 93.25 90 LYS A N 1
ATOM 708 C CA . LYS A 1 90 ? -12.189 -6.962 9.886 1.00 93.25 90 LYS A CA 1
ATOM 709 C C . LYS A 1 90 ? -11.311 -8.222 9.897 1.00 93.25 90 LYS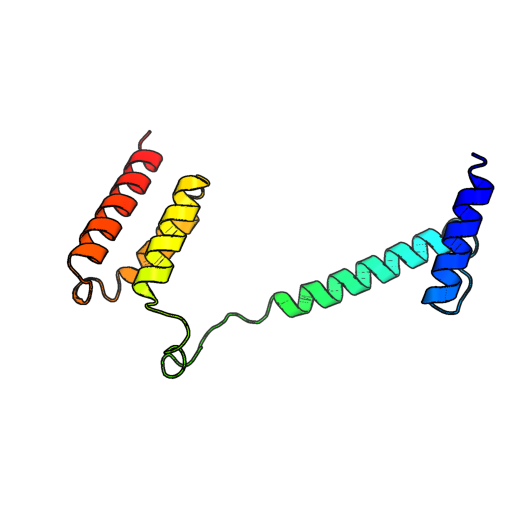 A C 1
ATOM 711 O O . LYS A 1 90 ? -11.737 -9.274 10.362 1.00 93.25 90 LYS A O 1
ATOM 716 N N . LYS A 1 91 ? -10.061 -8.122 9.436 1.00 89.12 91 LYS A N 1
ATOM 717 C CA . LYS A 1 91 ? -9.098 -9.240 9.470 1.00 89.12 91 LYS A CA 1
ATOM 718 C C . LYS A 1 91 ? -8.646 -9.598 10.887 1.00 89.12 91 LYS A C 1
ATOM 720 O O . LYS A 1 91 ? -8.250 -10.732 11.123 1.00 89.12 91 LYS A O 1
ATOM 725 N N . ILE A 1 92 ? -8.732 -8.654 11.823 1.00 87.19 92 ILE A N 1
ATOM 726 C CA . ILE A 1 92 ? -8.351 -8.849 13.228 1.00 87.19 92 ILE A CA 1
ATOM 727 C C . ILE A 1 92 ? -9.498 -9.487 14.026 1.00 87.19 92 ILE A C 1
ATOM 729 O O . ILE A 1 92 ? -9.263 -10.199 14.996 1.00 87.19 92 ILE A O 1
ATOM 733 N N . THR A 1 93 ? -10.755 -9.274 13.619 1.00 77.75 93 THR A N 1
ATOM 734 C CA . THR A 1 93 ? -11.935 -9.659 14.418 1.00 77.75 93 THR A CA 1
ATOM 735 C C . THR A 1 93 ? -12.080 -11.167 14.622 1.00 77.75 93 THR A C 1
ATOM 737 O O . THR A 1 93 ? -12.729 -11.578 15.576 1.00 77.75 93 THR A O 1
ATOM 740 N N . VAL A 1 94 ? -11.449 -11.977 13.769 1.00 72.25 94 VAL A N 1
ATOM 741 C CA . VAL A 1 94 ? -11.414 -13.446 13.877 1.00 72.25 94 VAL A CA 1
ATOM 742 C C . VAL A 1 94 ? -10.591 -13.919 15.087 1.00 72.25 94 VAL A C 1
ATOM 744 O O . VAL A 1 94 ? -10.859 -14.991 15.613 1.00 72.25 94 VAL A O 1
ATOM 747 N N . HIS A 1 95 ? -9.647 -13.102 15.565 1.00 73.50 95 HIS A N 1
ATOM 748 C CA . HIS A 1 95 ? -8.732 -13.412 16.674 1.00 73.50 95 HIS A CA 1
ATOM 749 C C . HIS A 1 95 ? -8.800 -12.350 17.776 1.00 73.50 95 HIS A C 1
ATOM 751 O O . HIS A 1 95 ? -7.802 -12.021 18.413 1.00 73.50 95 HIS A O 1
ATOM 757 N N . LYS A 1 96 ? -9.977 -11.741 17.970 1.00 73.19 96 LYS A N 1
ATOM 758 C CA . LYS A 1 96 ? -10.121 -10.598 18.882 1.00 73.19 96 LYS A CA 1
ATOM 759 C C . LYS A 1 96 ? -9.794 -10.960 20.338 1.00 73.19 96 LYS A C 1
ATOM 761 O O . LYS A 1 96 ? -9.281 -10.110 21.061 1.00 73.19 96 LYS A O 1
ATOM 766 N N . ASP A 1 97 ? -10.063 -12.200 20.736 1.00 78.62 97 ASP A N 1
ATOM 767 C CA . ASP A 1 97 ? -9.822 -12.697 22.095 1.00 78.62 97 ASP A CA 1
ATOM 768 C C . ASP A 1 97 ? -8.333 -12.961 22.381 1.00 78.62 97 ASP A C 1
ATOM 770 O O . ASP A 1 97 ? -7.925 -12.993 23.539 1.00 78.62 97 ASP A O 1
ATOM 774 N N . ASP A 1 98 ? -7.511 -13.054 21.330 1.00 83.06 98 ASP A N 1
ATOM 775 C CA . ASP A 1 98 ? -6.060 -13.266 21.414 1.00 83.06 98 ASP A CA 1
ATOM 776 C C . ASP A 1 98 ? -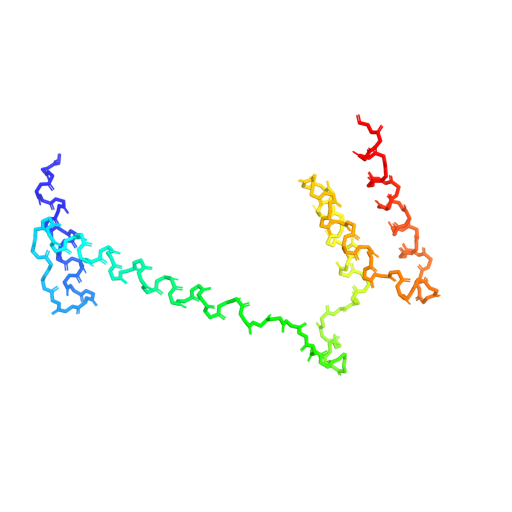5.271 -11.938 21.430 1.00 83.06 98 ASP A C 1
ATOM 778 O O . ASP A 1 98 ? -4.039 -11.926 21.461 1.00 83.06 98 ASP A O 1
ATOM 782 N N . LEU A 1 99 ? -5.969 -10.796 21.390 1.00 86.25 99 LEU A N 1
ATOM 783 C CA . LEU A 1 99 ? -5.348 -9.474 21.375 1.00 86.25 99 LEU A CA 1
ATOM 784 C C . LEU A 1 99 ? -4.760 -9.111 22.736 1.00 86.25 99 LEU A C 1
ATOM 786 O O . LEU A 1 99 ? -5.411 -9.214 23.776 1.00 86.25 99 LEU A O 1
ATOM 790 N N . THR A 1 100 ? -3.563 -8.527 22.722 1.00 89.00 100 THR A N 1
ATOM 791 C CA . THR A 1 100 ? -3.056 -7.829 23.909 1.00 89.00 100 THR A CA 1
ATOM 792 C C . THR A 1 100 ? -3.958 -6.639 24.254 1.00 89.00 100 THR A C 1
ATOM 794 O O . THR A 1 100 ? -4.555 -6.020 23.370 1.00 89.00 100 THR A O 1
ATOM 797 N N . THR A 1 101 ? -4.002 -6.235 25.528 1.00 87.94 101 THR A N 1
ATOM 798 C CA . THR A 1 101 ? -4.790 -5.071 25.985 1.00 87.94 101 THR A CA 1
ATOM 799 C C . THR A 1 101 ? -4.516 -3.822 25.144 1.00 87.94 101 THR A C 1
ATOM 801 O O . THR A 1 101 ? -5.440 -3.147 24.698 1.00 87.94 101 THR A O 1
ATOM 804 N N . LYS A 1 102 ? -3.240 -3.570 24.826 1.00 86.44 102 LYS A N 1
ATOM 805 C CA . LYS A 1 102 ? -2.813 -2.434 24.000 1.00 86.44 102 LYS A CA 1
ATOM 806 C C . LYS A 1 102 ? -3.342 -2.516 22.564 1.00 86.44 102 LYS A C 1
ATOM 808 O O . LYS A 1 102 ? -3.706 -1.498 21.976 1.00 86.44 102 LYS A O 1
ATOM 813 N N . GLN A 1 103 ? -3.361 -3.707 21.971 1.00 89.56 103 GLN A N 1
ATOM 814 C CA . GLN A 1 103 ? -3.906 -3.905 20.627 1.00 89.56 103 GLN A CA 1
ATOM 815 C C . GLN A 1 103 ? -5.425 -3.757 20.620 1.00 89.56 103 GLN A C 1
ATOM 817 O O . GLN A 1 103 ? -5.963 -3.118 19.718 1.00 89.56 103 GLN A O 1
ATOM 822 N N . LEU A 1 104 ? -6.105 -4.274 21.644 1.00 92.38 104 LEU A N 1
ATOM 823 C CA . LEU A 1 104 ? -7.550 -4.152 21.804 1.00 92.38 104 LEU A CA 1
ATOM 824 C C . LEU A 1 104 ? -7.990 -2.689 21.973 1.00 92.38 104 LEU A C 1
ATOM 826 O O . LEU A 1 104 ? -8.939 -2.253 21.321 1.00 92.38 104 LEU A O 1
ATOM 830 N N . GLU A 1 105 ? -7.283 -1.911 22.795 1.00 92.62 105 GLU A N 1
ATOM 831 C CA . GLU A 1 105 ? -7.527 -0.472 22.963 1.00 92.62 105 GLU A CA 1
ATOM 832 C C . GLU A 1 105 ? -7.400 0.278 21.634 1.00 92.62 105 GLU A C 1
ATOM 834 O O . GLU A 1 105 ? -8.307 1.011 21.235 1.00 92.62 105 GLU A O 1
ATOM 839 N N . ARG A 1 106 ? -6.302 0.047 20.904 1.00 93.88 106 ARG A N 1
ATOM 840 C CA . ARG A 1 106 ? -6.065 0.678 19.597 1.00 93.88 106 ARG A CA 1
ATOM 841 C C . ARG A 1 106 ? -7.095 0.250 18.561 1.00 93.88 106 ARG A C 1
ATOM 843 O O . ARG A 1 106 ? -7.584 1.093 17.816 1.00 93.88 106 ARG A O 1
ATOM 850 N N . PHE A 1 107 ? -7.451 -1.031 18.529 1.00 94.00 107 PHE A N 1
ATOM 851 C CA . PHE A 1 107 ? -8.498 -1.559 17.661 1.00 94.00 107 PHE A CA 1
ATOM 852 C C . PHE A 1 107 ? -9.829 -0.835 17.896 1.00 94.00 107 PHE A C 1
ATOM 854 O O . PHE A 1 107 ? -10.437 -0.342 16.947 1.00 94.00 107 PHE A O 1
ATOM 861 N N . ASN A 1 108 ? -10.265 -0.734 19.156 1.00 94.38 108 ASN A N 1
ATOM 862 C CA . ASN A 1 108 ? -11.532 -0.092 19.502 1.00 94.38 108 ASN A CA 1
ATOM 863 C C . ASN A 1 108 ? -11.504 1.412 19.187 1.00 94.38 108 ASN A C 1
ATOM 865 O O . ASN A 1 108 ? -12.464 1.930 18.625 1.00 94.38 108 ASN A O 1
ATOM 869 N N . PHE A 1 109 ? -10.389 2.097 19.464 1.00 94.75 109 PHE A N 1
ATOM 870 C CA . PHE A 1 109 ? -10.210 3.506 19.104 1.00 94.75 109 PHE A CA 1
ATOM 871 C C . PHE A 1 109 ? -10.369 3.745 17.593 1.00 94.75 109 PHE A C 1
ATOM 873 O O . PHE A 1 109 ? -11.122 4.624 17.176 1.00 94.75 109 PHE A O 1
ATOM 880 N N . LEU A 1 110 ? -9.689 2.948 16.760 1.00 95.38 110 LEU A N 1
ATOM 881 C CA . LEU A 1 110 ? -9.773 3.085 15.303 1.00 95.38 110 LEU A CA 1
ATOM 882 C C . LEU A 1 110 ? -11.167 2.726 14.777 1.00 95.38 110 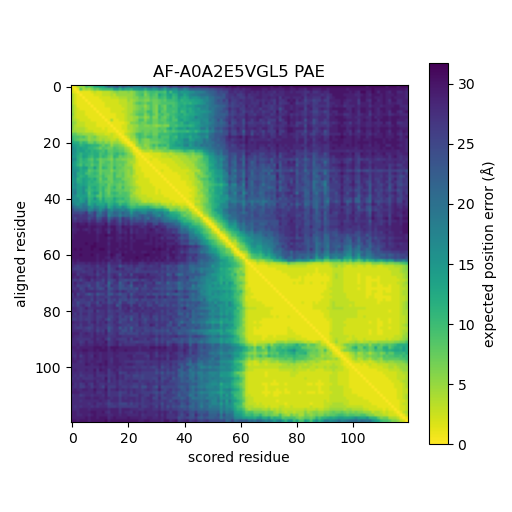LEU A C 1
ATOM 884 O O . LEU A 1 110 ? -11.653 3.382 13.859 1.00 95.38 110 LEU A O 1
ATOM 888 N N . LYS A 1 111 ? -11.821 1.723 15.375 1.00 94.69 111 LYS A N 1
ATOM 889 C CA . LYS A 1 111 ? -13.192 1.344 15.027 1.00 94.69 111 LYS A CA 1
ATOM 890 C C . LYS A 1 111 ? -14.166 2.502 15.266 1.00 94.69 111 LYS A C 1
ATOM 892 O O . LYS A 1 111 ? -14.899 2.852 14.347 1.00 94.69 111 LYS A O 1
ATOM 897 N N . ASN A 1 112 ? -14.120 3.126 16.442 1.00 95.00 112 ASN A N 1
ATOM 898 C CA . ASN A 1 112 ? -14.985 4.264 16.765 1.00 95.00 112 ASN A CA 1
ATOM 899 C C . ASN A 1 112 ? -14.766 5.425 15.788 1.00 95.00 112 ASN A C 1
ATOM 901 O O . ASN A 1 112 ? -15.725 5.999 15.287 1.00 95.00 112 ASN A O 1
ATOM 905 N N . LYS A 1 113 ? -13.509 5.712 15.431 1.00 93.25 113 LYS A N 1
ATOM 906 C CA . LYS A 1 113 ? -13.174 6.782 14.482 1.00 93.25 113 LYS A CA 1
ATOM 907 C C . LYS A 1 113 ? -13.743 6.549 13.073 1.00 93.25 113 LYS A C 1
ATOM 909 O O . LYS A 1 113 ? -14.082 7.507 12.385 1.00 93.25 113 LYS A O 1
ATOM 914 N N . ILE A 1 114 ? -13.848 5.291 12.637 1.00 93.56 114 ILE A N 1
ATOM 915 C CA . ILE A 1 114 ? -14.516 4.925 11.375 1.00 93.56 114 ILE A CA 1
ATOM 916 C C . ILE A 1 114 ? -16.040 5.065 11.503 1.00 93.56 114 ILE A C 1
ATOM 918 O O . ILE A 1 114 ? -16.703 5.461 10.552 1.00 93.56 114 ILE A O 1
ATOM 922 N N . GLU A 1 115 ? -16.618 4.722 12.654 1.00 92.12 115 GLU A N 1
ATOM 923 C CA . GLU A 1 115 ? -18.061 4.864 12.886 1.00 92.12 115 GLU A CA 1
ATOM 924 C C . GLU A 1 115 ? -18.482 6.342 12.954 1.00 92.12 115 GLU A C 1
ATOM 926 O O . GLU A 1 115 ? -19.506 6.713 12.385 1.00 92.12 115 GLU A O 1
ATOM 931 N N . GLU A 1 116 ? -17.667 7.201 13.567 1.00 90.75 116 GLU A N 1
ATOM 932 C CA . GLU A 1 116 ? -17.862 8.656 13.584 1.00 90.75 116 GLU A CA 1
ATOM 933 C C . GLU A 1 116 ? -17.847 9.253 12.171 1.00 90.75 116 GLU A C 1
ATOM 935 O O . GLU A 1 116 ? -18.718 10.054 11.843 1.00 90.75 116 GLU A O 1
ATOM 940 N N . SER A 1 117 ? -16.918 8.829 11.306 1.00 85.00 117 SER A N 1
ATOM 941 C CA . SER A 1 117 ? -16.842 9.338 9.929 1.00 85.00 117 SER A CA 1
ATOM 942 C C . SER A 1 117 ? -17.954 8.831 9.008 1.00 85.00 117 SER A C 1
ATOM 944 O O . SER A 1 117 ? -18.170 9.414 7.950 1.00 85.00 117 SER A O 1
ATOM 946 N N . LYS A 1 118 ? -18.663 7.760 9.388 1.00 77.94 118 LYS A N 1
ATOM 947 C CA . LYS A 1 118 ? -19.852 7.268 8.671 1.00 77.94 118 LYS A CA 1
ATOM 948 C C . LYS A 1 118 ? -21.143 7.983 9.080 1.00 77.94 118 LYS A C 1
ATOM 950 O O . LYS A 1 118 ? -22.116 7.917 8.335 1.00 77.94 118 LYS A O 1
ATOM 955 N N . ASN A 1 119 ? -21.153 8.626 10.248 1.00 71.69 119 ASN A N 1
ATOM 956 C CA . ASN A 1 119 ? -22.335 9.262 10.837 1.00 71.69 119 ASN A CA 1
ATOM 957 C C . ASN A 1 119 ? -22.304 10.803 10.794 1.00 71.69 119 ASN A C 1
ATOM 959 O O . ASN A 1 119 ? -23.282 11.423 11.215 1.00 71.69 119 ASN A O 1
ATOM 963 N N . GLY A 1 120 ? -21.203 11.409 10.339 1.00 55.16 120 GLY A N 1
ATOM 964 C CA . GLY A 1 120 ? -21.052 12.855 10.123 1.00 55.16 120 GLY A CA 1
ATOM 965 C C . GLY A 1 120 ? -21.107 13.220 8.649 1.00 55.16 120 GLY A C 1
ATOM 966 O O . GLY A 1 120 ? -21.662 14.299 8.351 1.00 55.16 120 GLY A O 1
#

Foldseek 3Di:
DPVVVVVVVVQVVVCVVPVDGQDDDVSVVVVVVVVVVVVVVVVVVVPPPPVPDPPPVPCPVVPDLLVVLLVQLVVCVVVVVLVSSVVSLVVCVVPQVVDDPVSNVSSVVSVVSSVVVVVD

Solvent-accessible surface area (backbone atoms only — not comparable to full-atom values): 7131 Å² total; per-residue (Å²): 131,64,66,67,64,51,52,51,53,50,41,52,54,48,21,72,75,70,72,53,82,54,71,60,73,68,33,50,53,52,52,50,49,52,52,52,50,51,53,48,54,64,55,53,67,69,69,78,65,74,85,74,78,74,67,78,89,73,44,86,88,72,56,62,68,63,61,52,28,55,53,49,20,50,55,25,48,77,69,69,37,49,68,64,16,48,56,31,51,58,70,42,61,84,50,57,89,76,48,51,71,71,55,47,53,52,51,53,54,55,50,49,56,48,54,51,68,73,76,109

pLDDT: mean 79.71, std 15.21, range [44.03, 96.81]

Nearest PDB structures (foldseek):
  2ra1-assembly1_A  TM=8.453E-01  e=8.776E-01  Geobacillus stearothermophilus
  8qbt-assembly1_2  TM=7.707E-01  e=2.824E+00  Escherichia coli BW25113
  8ro0-assembly1_J  TM=7.021E-01  e=2.824E+00  Caenorhabditis elegans
  5j1h-assembly2_B  TM=5.527E-01  e=6.284E+00  Homo sapiens

Mean predicted aligned error: 16.85 Å

Secondary structure (DSSP, 8-state):
--HHHHHHHHHHHHHHHHSS---HHHHHHHHHHHHHHHHHHHHHHTTS-------GGG-TTS--HHHHHHHHHHHHHHTT-HHHHHHHHHHHGGGGGG--HHHHHHHHHHHHHHHHHHH-

Radius of gyration: 25.22 Å; Cα contacts (8 Å, |Δi|>4): 56; chains: 1; bounding box: 43×46×65 Å